Protein AF-A0A932WXA3-F1 (afdb_monomer)

Mean predicted aligned error: 7.58 Å

Radius of gyration: 15.87 Å; Cα contacts (8 Å, |Δi|>4): 74; chains: 1; bounding box: 35×29×46 Å

Nearest PDB structures (foldseek):
  5c22-assembly4_D  TM=4.450E-01  e=7.220E+00  Escherichia coli

pLDDT: mean 80.52, std 15.56, range [33.09, 96.06]

Sequence (109 aa):
MNNLWGELNTSNIPQVIRQNMEKTLSECEEKFKLVVQGQIPLEELHQSLMQCDHDLAMAVITQAKAELSKSEHQSAPFKALEELSQELSAGQVQPTRARHQVKQIVRAR

Secondary structure (DSSP, 8-state):
---TTTTS-GGGS-HHHHHHHHHHHHHHHHHHHHHHTTSS-HHHHHHHHHHHHHHHHHHHHHHHHHTS-GGGTTSHHHHHHHHHHHHHHTTSS-HHHHHHHHHHHHHT-

Solvent-accessible surface area (backbone atoms only — not comparable to full-atom values): 6258 Å² total; per-residue (Å²): 133,85,61,79,67,76,73,55,62,67,90,70,50,55,66,69,57,53,54,50,50,54,49,52,50,54,53,46,55,53,40,47,53,34,32,76,70,67,74,42,64,64,63,63,44,50,53,50,51,54,50,52,44,40,54,52,27,53,49,54,45,52,42,58,54,68,74,44,56,85,90,37,71,80,34,70,56,41,49,53,45,52,52,50,52,50,35,44,74,69,64,76,41,57,34,72,58,48,50,54,48,50,56,52,47,65,66,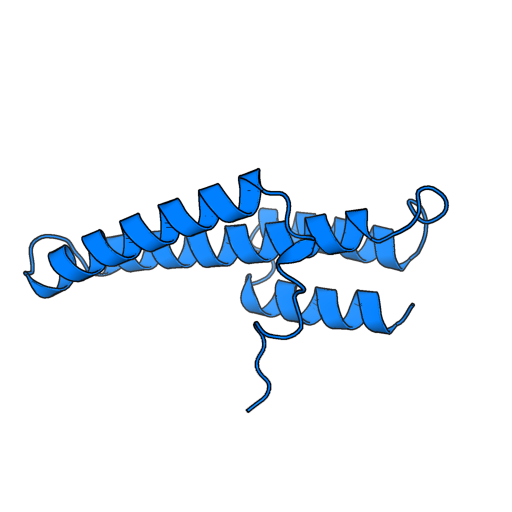74,106

Foldseek 3Di:
DPPLPVPPPVVQQPPVLVVVLVVLVVVLVVVVVCVVVVNDPPVVSVVSVQVSLLSVLLSLLVSLLVVDDPVCCVPPLNVQSVVLNVCSVVVVDRSVVSSVVSVVSSVVD

Structure (mmCIF, N/CA/C/O backbone):
data_AF-A0A932WXA3-F1
#
_entry.id   AF-A0A932WXA3-F1
#
loop_
_atom_site.group_PDB
_atom_site.id
_atom_site.type_symbol
_atom_site.label_atom_id
_atom_site.label_alt_id
_atom_site.label_comp_id
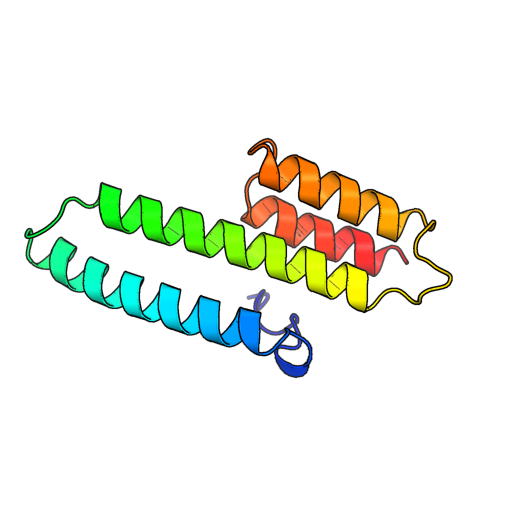_atom_site.label_asym_id
_atom_site.label_entity_id
_atom_site.label_seq_id
_atom_site.pdbx_PDB_ins_code
_atom_site.Cartn_x
_atom_site.Cartn_y
_atom_site.Cartn_z
_atom_site.occupancy
_atom_site.B_iso_or_equiv
_atom_site.auth_seq_id
_atom_site.auth_comp_id
_atom_site.auth_asym_id
_atom_site.auth_atom_id
_atom_site.pdbx_PDB_model_num
ATOM 1 N N . MET A 1 1 ? -18.978 -1.827 -11.645 1.00 33.34 1 MET A N 1
ATOM 2 C CA . MET A 1 1 ? -18.022 -1.526 -10.558 1.00 33.34 1 MET A CA 1
ATOM 3 C C . MET A 1 1 ? -16.712 -2.205 -10.910 1.00 33.34 1 MET A C 1
ATOM 5 O O . MET A 1 1 ? -16.695 -3.424 -11.006 1.00 33.34 1 MET A O 1
ATOM 9 N N . ASN A 1 2 ? -15.657 -1.439 -11.196 1.00 35.84 2 ASN A N 1
ATOM 10 C CA . ASN A 1 2 ? -14.339 -2.007 -11.480 1.00 35.84 2 ASN A CA 1
ATOM 11 C C . ASN A 1 2 ? -13.750 -2.511 -10.166 1.00 35.84 2 ASN A C 1
ATOM 13 O O . ASN A 1 2 ? -13.424 -1.717 -9.286 1.00 35.84 2 ASN A O 1
ATOM 17 N N . ASN A 1 3 ? -13.679 -3.831 -10.022 1.00 33.09 3 ASN A N 1
ATOM 18 C CA . ASN A 1 3 ? -13.163 -4.482 -8.832 1.00 33.09 3 ASN A CA 1
ATOM 19 C C . ASN A 1 3 ? -11.640 -4.273 -8.805 1.00 33.09 3 ASN A C 1
ATOM 21 O O . ASN A 1 3 ? -10.884 -5.056 -9.371 1.00 33.09 3 ASN A O 1
ATOM 25 N N . LEU A 1 4 ? -11.195 -3.164 -8.201 1.00 40.75 4 LEU A N 1
ATOM 26 C CA . LEU A 1 4 ? -9.782 -2.769 -8.090 1.00 40.75 4 LEU A CA 1
ATOM 27 C C . LEU A 1 4 ? -8.905 -3.881 -7.489 1.00 40.75 4 LEU A C 1
ATOM 29 O O . LEU A 1 4 ? -7.724 -3.954 -7.820 1.00 40.75 4 LEU A O 1
ATOM 33 N N . TRP A 1 5 ? -9.513 -4.763 -6.694 1.00 42.53 5 TRP A N 1
ATOM 34 C CA . TRP A 1 5 ? -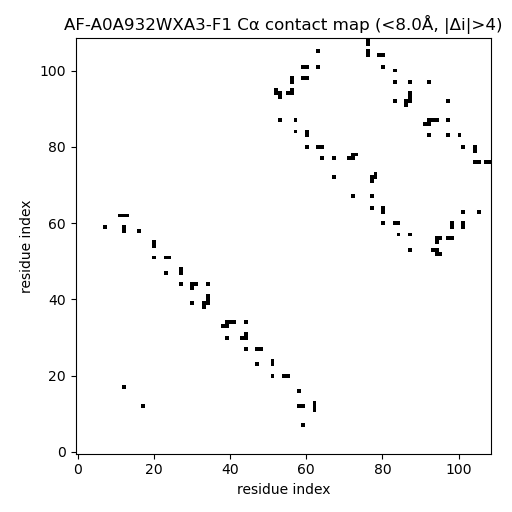8.909 -5.934 -6.061 1.00 42.53 5 TRP A CA 1
ATOM 35 C C . TRP A 1 5 ? -8.838 -7.182 -6.949 1.00 42.53 5 TRP A C 1
ATOM 37 O O . TRP A 1 5 ? -7.953 -8.004 -6.759 1.00 42.53 5 TRP A O 1
ATOM 47 N N . GLY A 1 6 ? -9.733 -7.329 -7.932 1.00 39.81 6 GLY A N 1
ATOM 48 C CA . GLY A 1 6 ? -9.827 -8.546 -8.752 1.00 39.81 6 GLY A CA 1
ATOM 49 C C . GLY A 1 6 ? -8.731 -8.692 -9.813 1.00 39.81 6 GLY A C 1
ATOM 50 O O . GLY A 1 6 ? -8.556 -9.774 -10.358 1.00 39.81 6 GLY A O 1
ATOM 51 N N . GLU A 1 7 ? -7.992 -7.618 -10.106 1.00 42.53 7 GLU A N 1
ATOM 52 C CA . GLU A 1 7 ? -6.919 -7.614 -11.116 1.00 42.53 7 GLU A CA 1
ATOM 53 C C . GLU A 1 7 ? -5.508 -7.681 -10.514 1.00 42.53 7 GLU A C 1
ATOM 55 O O . GLU A 1 7 ? -4.543 -7.886 -11.246 1.00 42.53 7 GLU A O 1
ATOM 60 N N . LEU A 1 8 ? -5.365 -7.530 -9.193 1.00 45.62 8 LEU A N 1
ATOM 61 C CA . LEU A 1 8 ? -4.127 -7.887 -8.509 1.00 45.62 8 LEU A CA 1
ATOM 62 C C . LEU A 1 8 ? -4.217 -9.374 -8.210 1.00 45.62 8 LEU A C 1
ATOM 64 O O . LEU A 1 8 ? -4.850 -9.785 -7.244 1.00 45.62 8 LEU A O 1
ATOM 68 N N . ASN A 1 9 ? -3.635 -10.178 -9.095 1.00 46.72 9 ASN A N 1
ATOM 69 C CA . ASN A 1 9 ? -3.529 -11.619 -8.936 1.00 46.72 9 ASN A CA 1
ATOM 70 C C . ASN A 1 9 ? -2.817 -11.909 -7.598 1.00 46.72 9 ASN A C 1
ATOM 72 O O . ASN A 1 9 ? -1.588 -11.901 -7.526 1.00 46.72 9 ASN A O 1
ATOM 76 N N . THR A 1 10 ? -3.581 -12.106 -6.518 1.00 49.19 10 THR A N 1
ATOM 77 C CA . THR A 1 10 ? -3.066 -12.284 -5.145 1.00 49.19 10 THR A CA 1
ATOM 78 C C . THR A 1 10 ? -2.135 -13.489 -5.039 1.00 49.19 10 THR A C 1
ATOM 80 O O . THR A 1 10 ? -1.292 -13.546 -4.147 1.00 49.19 10 THR A O 1
ATOM 83 N N . SER A 1 11 ? -2.233 -14.408 -6.002 1.00 48.28 11 SER A N 1
ATOM 84 C CA . SER A 1 11 ? -1.325 -15.522 -6.279 1.00 48.28 11 SER A CA 1
ATOM 85 C C . SER A 1 11 ? 0.154 -15.113 -6.338 1.00 48.28 11 SER A C 1
ATOM 87 O O . SER A 1 11 ? 0.999 -15.872 -5.869 1.00 48.28 11 SER A O 1
ATOM 89 N N . ASN A 1 12 ? 0.453 -13.912 -6.853 1.00 52.62 12 ASN A N 1
ATOM 90 C CA . ASN A 1 12 ? 1.812 -13.405 -7.083 1.00 52.62 12 ASN A CA 1
ATOM 91 C C . ASN A 1 12 ? 2.301 -12.416 -6.011 1.00 52.62 12 ASN A C 1
ATOM 93 O O . ASN A 1 12 ? 3.459 -12.002 -6.051 1.00 52.62 12 ASN A O 1
ATOM 97 N N . ILE A 1 13 ? 1.461 -12.044 -5.036 1.00 62.56 13 ILE A N 1
ATOM 98 C CA . ILE A 1 13 ? 1.911 -11.219 -3.909 1.00 62.56 13 ILE A CA 1
ATOM 99 C C . ILE A 1 13 ? 2.796 -12.100 -3.010 1.00 62.56 13 ILE A C 1
ATOM 101 O O . ILE A 1 13 ? 2.342 -13.174 -2.582 1.00 62.56 13 ILE A O 1
ATOM 105 N N . PRO A 1 14 ? 4.039 -11.688 -2.688 1.00 68.12 14 PRO A N 1
ATOM 106 C CA . PRO A 1 14 ? 4.902 -12.430 -1.775 1.00 68.12 14 PRO A CA 1
ATOM 107 C C . PRO A 1 14 ? 4.155 -12.818 -0.496 1.00 68.12 14 PRO A C 1
ATOM 109 O O . PRO A 1 14 ? 3.464 -11.992 0.100 1.00 68.12 14 PRO A O 1
ATOM 112 N N . GLN A 1 15 ? 4.272 -14.079 -0.072 1.00 74.44 15 GLN A N 1
ATOM 113 C CA . GLN A 1 15 ? 3.527 -14.609 1.079 1.00 74.44 15 GLN A CA 1
ATOM 114 C C . GLN A 1 15 ? 3.709 -13.749 2.339 1.00 74.44 15 GLN A C 1
ATOM 116 O O . GLN A 1 15 ? 2.743 -13.498 3.050 1.00 74.44 15 GLN A O 1
ATOM 121 N N . VAL A 1 16 ? 4.922 -13.237 2.560 1.00 73.81 16 VAL A N 1
ATOM 122 C CA . VAL A 1 16 ? 5.248 -12.337 3.677 1.00 73.81 16 VAL A CA 1
ATOM 123 C C . VAL A 1 16 ? 4.400 -11.062 3.647 1.00 73.81 16 VAL A C 1
ATOM 125 O O . VAL A 1 16 ? 3.899 -10.627 4.676 1.00 73.81 16 VAL A O 1
ATOM 128 N N . ILE A 1 17 ? 4.185 -10.482 2.465 1.00 71.75 17 ILE A N 1
ATOM 129 C CA . ILE A 1 17 ? 3.373 -9.272 2.309 1.00 71.75 17 ILE A CA 1
ATOM 130 C C . ILE A 1 17 ? 1.899 -9.578 2.587 1.00 71.75 17 ILE A C 1
ATOM 132 O O . ILE A 1 17 ? 1.246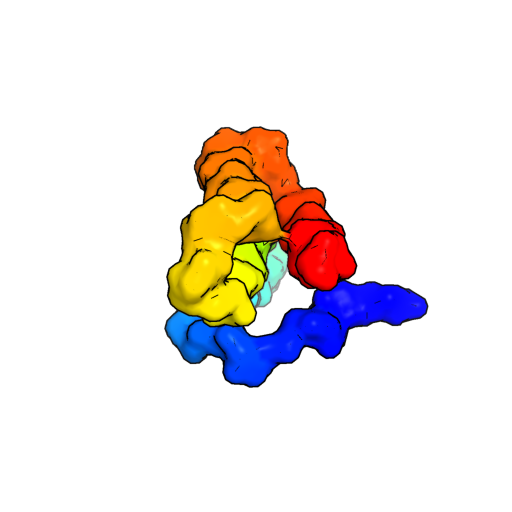 -8.814 3.290 1.00 71.75 17 ILE A O 1
ATOM 136 N N . ARG A 1 18 ? 1.385 -10.717 2.101 1.00 73.50 18 ARG A N 1
ATOM 137 C CA . ARG A 1 18 ? 0.010 -11.152 2.401 1.00 73.50 18 ARG A CA 1
ATOM 138 C C . ARG A 1 18 ? -0.216 -11.341 3.900 1.00 73.50 18 ARG A C 1
ATOM 140 O O . ARG A 1 18 ? -1.169 -10.788 4.432 1.00 73.50 18 ARG A O 1
ATOM 147 N N . GLN A 1 19 ? 0.689 -12.044 4.577 1.00 80.44 19 GLN A N 1
ATOM 148 C CA . GLN A 1 19 ? 0.606 -12.267 6.024 1.00 80.44 19 GLN A CA 1
ATOM 149 C C . GLN A 1 19 ? 0.671 -10.956 6.816 1.00 80.44 19 GLN A C 1
ATOM 151 O O . GLN A 1 19 ? -0.078 -10.777 7.775 1.00 80.44 19 GLN A O 1
ATOM 156 N N . ASN A 1 20 ? 1.528 -10.019 6.399 1.00 77.00 20 ASN A N 1
ATOM 157 C CA . ASN A 1 20 ? 1.601 -8.701 7.024 1.00 77.00 20 ASN A CA 1
ATOM 158 C C . ASN A 1 20 ? 0.289 -7.927 6.843 1.00 77.00 20 ASN A C 1
ATOM 160 O O . ASN A 1 20 ? -0.229 -7.393 7.816 1.00 77.00 20 ASN A O 1
ATOM 164 N N . MET A 1 21 ? -0.290 -7.928 5.639 1.00 76.12 21 MET A N 1
ATOM 165 C CA . MET A 1 21 ? -1.579 -7.277 5.387 1.00 76.12 21 MET A CA 1
ATOM 166 C C . MET A 1 21 ? -2.726 -7.903 6.189 1.00 76.12 21 MET A C 1
ATOM 168 O O . MET A 1 21 ? -3.536 -7.175 6.756 1.00 76.12 21 MET A O 1
ATOM 172 N N . GLU A 1 22 ? -2.803 -9.234 6.263 1.00 80.94 22 GLU A N 1
ATOM 173 C CA . GLU A 1 22 ? -3.815 -9.947 7.058 1.00 80.94 22 GLU A CA 1
ATOM 174 C C . GLU A 1 22 ? -3.721 -9.584 8.543 1.00 80.94 22 GLU A C 1
ATOM 176 O O . GLU A 1 22 ? -4.737 -9.328 9.197 1.00 80.94 22 GLU A O 1
ATOM 181 N N . LYS A 1 23 ? -2.494 -9.492 9.066 1.00 83.25 23 LYS A N 1
ATOM 182 C CA . LYS A 1 23 ? -2.243 -9.037 10.432 1.00 83.25 23 LYS A CA 1
ATOM 183 C C . LYS A 1 23 ? -2.711 -7.592 10.635 1.00 83.25 23 LYS A C 1
ATOM 185 O O . LYS A 1 23 ? -3.478 -7.337 11.558 1.00 83.25 23 LYS A O 1
ATOM 190 N N . THR A 1 24 ? -2.316 -6.666 9.760 1.00 81.00 24 THR A N 1
ATOM 191 C CA . THR A 1 24 ? -2.707 -5.249 9.858 1.00 81.00 24 THR A CA 1
ATOM 192 C C . THR A 1 24 ? -4.221 -5.056 9.753 1.00 81.00 24 THR A C 1
ATOM 194 O O . THR A 1 24 ? -4.786 -4.232 10.471 1.00 81.00 24 THR A O 1
ATOM 197 N N . LEU A 1 25 ? -4.904 -5.823 8.898 1.00 82.81 25 LEU A N 1
ATOM 198 C CA . LEU A 1 25 ? -6.365 -5.793 8.800 1.00 82.81 25 LEU A CA 1
ATOM 199 C C . LEU A 1 25 ? -7.023 -6.280 10.093 1.00 82.81 25 LEU A C 1
ATOM 201 O O . LEU A 1 25 ? -7.929 -5.613 10.589 1.00 82.81 25 LEU A O 1
ATOM 205 N N . SER A 1 26 ? -6.521 -7.370 10.676 1.00 86.88 26 SER A N 1
ATOM 206 C CA . SER A 1 26 ? -7.016 -7.893 11.957 1.00 86.88 26 SER A CA 1
ATOM 207 C C . SER A 1 26 ? -6.865 -6.859 13.083 1.00 86.88 26 SER A C 1
ATOM 209 O O . SER A 1 26 ? -7.803 -6.608 13.836 1.00 86.88 26 SER A O 1
ATOM 211 N N . GLU A 1 27 ? -5.717 -6.179 13.149 1.00 87.69 27 GLU A N 1
ATOM 212 C CA . GLU A 1 27 ? -5.477 -5.092 14.108 1.00 87.69 27 GLU A CA 1
ATOM 213 C C . GLU A 1 27 ? -6.424 -3.898 13.882 1.00 87.69 27 GLU A C 1
ATOM 215 O O . GLU A 1 27 ? -6.919 -3.298 14.841 1.00 87.69 27 GLU A O 1
ATOM 220 N N . CYS A 1 28 ? -6.725 -3.552 12.626 1.00 88.12 28 CYS A N 1
ATOM 221 C CA . CYS A 1 28 ? -7.688 -2.495 12.306 1.00 88.12 28 CYS A CA 1
ATOM 222 C C . CYS A 1 28 ? -9.118 -2.869 12.724 1.00 88.12 28 CYS A C 1
ATOM 224 O O . CYS A 1 28 ? -9.850 -2.009 13.215 1.00 88.12 28 CYS A O 1
ATOM 226 N N . GLU A 1 29 ? -9.521 -4.132 12.569 1.00 89.50 29 GLU A N 1
ATOM 227 C CA . GLU A 1 29 ? -10.829 -4.620 13.024 1.00 89.50 29 GLU A CA 1
ATOM 228 C C . GLU A 1 29 ? -10.975 -4.543 14.548 1.00 89.50 29 GLU A C 1
ATOM 230 O O . GLU A 1 29 ? -12.026 -4.141 15.057 1.00 89.50 29 GLU A O 1
ATOM 235 N N . GLU A 1 30 ? -9.927 -4.893 15.294 1.00 91.44 30 GLU A N 1
ATOM 236 C CA . GLU A 1 30 ? -9.906 -4.744 16.751 1.00 91.44 30 GLU A CA 1
ATOM 237 C C . GLU A 1 30 ? -9.995 -3.273 17.160 1.00 91.44 30 GLU A C 1
ATOM 239 O O . GLU A 1 30 ? -10.861 -2.908 17.958 1.00 91.44 30 GLU A O 1
ATOM 244 N N . LYS A 1 31 ? -9.183 -2.401 16.550 1.00 90.62 31 LYS A N 1
ATOM 245 C CA . LYS A 1 31 ? -9.243 -0.954 16.798 1.00 90.62 31 LYS A CA 1
ATOM 246 C C . LYS A 1 31 ? -10.607 -0.368 16.462 1.00 90.62 31 LYS A C 1
ATOM 248 O O . LYS A 1 31 ? -11.109 0.458 17.216 1.00 90.62 31 LYS A O 1
ATOM 253 N N . PHE A 1 32 ? -11.254 -0.820 15.391 1.00 92.88 32 PHE A N 1
ATOM 254 C CA . PHE A 1 32 ? -12.609 -0.390 15.059 1.00 92.88 32 PHE A CA 1
ATOM 255 C C . PHE A 1 32 ? -13.605 -0.723 16.175 1.00 92.88 32 PHE A C 1
ATOM 257 O O . PHE A 1 32 ? -14.392 0.140 16.567 1.00 92.88 32 PHE A O 1
ATOM 264 N N . LYS A 1 33 ? -13.538 -1.930 16.754 1.00 94.56 33 LYS A N 1
ATOM 265 C CA . LYS A 1 33 ? -14.380 -2.300 17.906 1.00 94.56 33 LYS A CA 1
ATOM 266 C C . LYS A 1 33 ? -14.125 -1.380 19.101 1.00 94.56 33 LYS A C 1
ATOM 268 O O . LYS A 1 33 ? -15.082 -0.927 19.725 1.00 94.56 33 LYS A O 1
ATOM 273 N N . LEU A 1 34 ? -12.861 -1.072 19.389 1.00 94.00 34 LEU A N 1
ATOM 274 C CA . LEU A 1 34 ? -12.475 -0.181 20.487 1.00 94.00 34 LEU A CA 1
ATOM 275 C C . LEU A 1 34 ? -12.951 1.265 20.258 1.00 94.00 34 LEU A C 1
ATOM 277 O O . LEU A 1 34 ? -13.453 1.888 21.192 1.00 94.00 34 LEU A O 1
ATOM 281 N N . VAL A 1 35 ? -12.876 1.778 19.023 1.00 95.00 35 VAL A N 1
ATOM 282 C CA . VAL A 1 35 ? -13.412 3.102 18.646 1.00 95.00 35 VAL A CA 1
ATOM 283 C C . VAL A 1 35 ? -14.925 3.151 18.838 1.00 95.00 35 VAL A C 1
ATOM 285 O O . VAL A 1 35 ? -15.437 4.086 19.447 1.00 95.00 35 VAL A O 1
ATOM 288 N N . VAL A 1 36 ? -15.657 2.137 18.363 1.00 94.81 36 VAL A N 1
ATOM 289 C CA . VAL A 1 36 ? -17.124 2.065 18.511 1.00 94.81 36 VAL A CA 1
ATOM 290 C C . VAL A 1 36 ? -17.540 2.007 19.984 1.00 94.81 36 VAL A C 1
ATOM 292 O O . VAL A 1 36 ? -18.575 2.553 20.357 1.00 94.81 36 VAL A O 1
ATOM 295 N N . GLN A 1 37 ? -16.720 1.387 20.834 1.00 96.06 37 GLN A N 1
ATOM 296 C CA . GLN A 1 37 ? -16.915 1.355 22.286 1.00 96.06 37 GLN A CA 1
ATOM 297 C C . GLN A 1 37 ? -16.456 2.643 22.996 1.00 96.06 37 GLN A C 1
ATOM 299 O O . GLN A 1 37 ? -16.600 2.741 24.213 1.00 96.06 37 GLN A O 1
ATOM 304 N N . GLY A 1 38 ? -15.898 3.617 22.268 1.00 93.2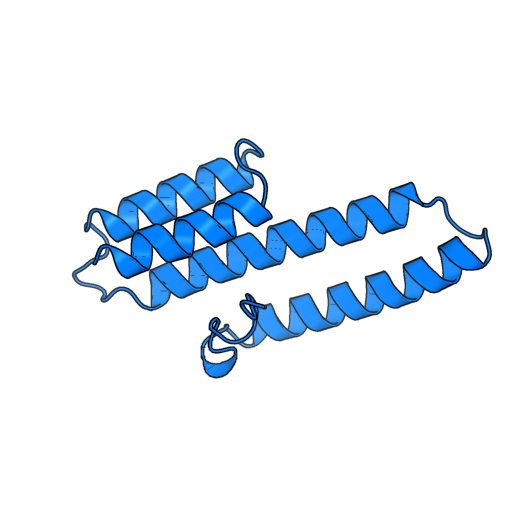5 38 GLY A N 1
ATOM 305 C CA . GLY A 1 38 ? -15.370 4.867 22.820 1.00 93.25 38 GLY A CA 1
ATOM 306 C C . GLY A 1 38 ? -14.101 4.694 23.660 1.00 93.25 38 GLY A C 1
ATOM 307 O O . GLY A 1 38 ? -13.775 5.576 24.449 1.00 93.25 38 GLY A O 1
ATOM 308 N N . GLN A 1 39 ? -13.407 3.559 23.532 1.00 94.94 39 GLN A N 1
ATOM 309 C CA . GLN A 1 39 ? -12.215 3.237 24.323 1.00 94.94 39 GLN A CA 1
ATOM 310 C C . GLN A 1 39 ? -10.938 3.852 23.750 1.00 94.94 39 GLN A C 1
ATOM 312 O O . GLN A 1 39 ? -10.007 4.121 24.505 1.00 94.94 39 GLN A O 1
ATOM 317 N N . ILE A 1 40 ? -10.898 4.083 22.436 1.00 93.50 40 ILE A N 1
ATOM 318 C CA . ILE A 1 40 ? -9.792 4.763 21.756 1.00 93.50 40 ILE A CA 1
ATOM 319 C C . ILE A 1 40 ? -10.335 5.831 20.792 1.00 93.50 40 ILE A C 1
ATOM 321 O O . ILE A 1 40 ? -11.457 5.688 20.290 1.00 93.50 40 ILE A O 1
ATOM 325 N N . PRO A 1 41 ? -9.568 6.899 20.519 1.00 94.56 41 PRO A N 1
ATOM 326 C CA . PRO A 1 41 ? -9.937 7.924 19.550 1.00 94.56 41 PRO A CA 1
ATOM 327 C C . PRO A 1 41 ? -9.966 7.386 18.110 1.00 94.56 41 PRO A C 1
ATOM 329 O O . PRO A 1 41 ? -9.214 6.483 17.736 1.00 94.56 41 PRO A O 1
ATOM 332 N N . LEU A 1 42 ? -10.818 7.985 17.272 1.00 92.62 42 LEU A N 1
ATOM 333 C CA . LEU A 1 42 ? -10.951 7.632 15.853 1.00 92.62 42 LEU A CA 1
ATOM 334 C C . LEU A 1 42 ? -9.630 7.826 15.089 1.00 92.62 42 LEU A C 1
ATOM 336 O O . LEU A 1 42 ? -9.335 7.087 14.150 1.00 92.62 42 LEU A O 1
ATOM 340 N N . GLU A 1 43 ? -8.825 8.798 15.508 1.00 93.19 43 GLU A N 1
ATOM 341 C CA . GLU A 1 43 ? -7.524 9.128 14.938 1.00 93.19 43 GLU A CA 1
ATOM 342 C C . GLU A 1 43 ? -6.555 7.936 14.964 1.00 93.19 43 GLU A C 1
ATOM 344 O O . GLU A 1 43 ? -5.811 7.739 14.003 1.00 93.19 43 GLU A O 1
ATOM 349 N N . GLU A 1 44 ? -6.591 7.095 16.002 1.00 89.81 44 GLU A N 1
ATOM 350 C CA . GLU A 1 44 ? -5.725 5.910 16.100 1.00 89.81 44 GLU A CA 1
ATOM 351 C C . GLU A 1 44 ? -6.094 4.829 15.075 1.00 89.81 44 GLU A C 1
ATOM 353 O O . GLU A 1 44 ? -5.221 4.191 14.469 1.00 89.81 44 GLU A O 1
ATOM 358 N N . LEU A 1 45 ? -7.395 4.634 14.837 1.00 90.44 45 LEU A N 1
ATOM 359 C CA . LEU A 1 45 ? -7.869 3.772 13.757 1.00 90.44 45 LEU A CA 1
ATOM 360 C C . LEU A 1 45 ? -7.484 4.365 12.399 1.00 90.44 45 LEU A C 1
ATOM 362 O O . LEU A 1 45 ? -6.987 3.646 11.534 1.00 90.44 45 LEU A O 1
ATOM 366 N N . HIS A 1 46 ? -7.664 5.675 12.223 1.00 89.75 46 HIS A N 1
ATOM 367 C CA . HIS A 1 46 ? -7.344 6.359 10.975 1.00 89.75 46 HIS A CA 1
ATOM 368 C C . HIS A 1 46 ? -5.859 6.228 10.611 1.00 89.75 46 HIS A C 1
ATOM 370 O O . HIS A 1 46 ? -5.538 5.892 9.475 1.00 89.75 46 HIS A O 1
ATOM 376 N N . GLN A 1 47 ? -4.948 6.414 11.570 1.00 89.12 47 GLN A N 1
ATOM 377 C CA . GLN A 1 47 ? -3.510 6.205 11.360 1.00 89.12 47 GLN A CA 1
ATOM 378 C C . GLN A 1 47 ? -3.191 4.768 10.926 1.00 89.12 47 GLN A C 1
ATOM 380 O O . GLN A 1 47 ? -2.384 4.560 10.022 1.00 89.12 47 GLN A O 1
ATOM 385 N N . SER A 1 48 ? -3.864 3.781 11.522 1.00 87.62 48 SER A N 1
ATOM 386 C CA . SER A 1 48 ? -3.665 2.364 11.185 1.00 87.62 48 SER A CA 1
ATOM 387 C C . SER A 1 48 ? -4.138 2.048 9.763 1.00 87.62 48 SER A C 1
ATOM 389 O O . SER A 1 48 ? -3.448 1.361 9.013 1.00 87.62 48 SER A O 1
ATOM 391 N N . LEU A 1 49 ? -5.281 2.611 9.361 1.00 86.81 49 LEU A N 1
ATOM 392 C CA . LEU A 1 49 ? -5.801 2.485 7.999 1.00 86.81 49 LEU A CA 1
ATOM 393 C C . LEU A 1 49 ? -4.890 3.170 6.974 1.00 86.81 49 LEU A C 1
ATOM 395 O O . LEU A 1 49 ? -4.617 2.591 5.926 1.00 86.81 49 LEU A O 1
ATOM 399 N N . MET A 1 50 ? -4.370 4.360 7.291 1.00 87.56 50 MET A N 1
ATOM 400 C CA . MET A 1 50 ? -3.417 5.077 6.437 1.00 87.56 50 MET A CA 1
ATOM 401 C C . MET A 1 50 ? -2.124 4.281 6.221 1.00 87.56 50 MET A C 1
ATOM 403 O O . MET A 1 50 ? -1.626 4.219 5.096 1.00 87.56 50 MET A O 1
ATOM 407 N N . GLN A 1 51 ? -1.608 3.639 7.274 1.00 86.25 51 GLN A N 1
ATOM 408 C CA . GLN A 1 51 ? -0.445 2.757 7.167 1.00 86.25 51 GLN A CA 1
ATOM 409 C C . GLN A 1 51 ? -0.752 1.534 6.295 1.00 86.25 51 GLN A C 1
ATOM 411 O O . GLN A 1 51 ? 0.013 1.219 5.389 1.00 86.25 51 GLN A O 1
ATOM 416 N N . CYS A 1 52 ? -1.904 0.893 6.509 1.00 84.12 52 CYS A N 1
ATOM 417 C CA . CYS A 1 52 ? -2.340 -0.252 5.711 1.00 84.12 52 CYS A CA 1
ATOM 418 C C . CYS A 1 52 ? -2.445 0.097 4.215 1.00 84.12 52 CYS A C 1
ATOM 420 O O . CYS A 1 52 ? -1.985 -0.652 3.350 1.00 84.12 52 CYS A O 1
ATOM 422 N N . ASP A 1 53 ? -2.998 1.271 3.897 1.00 86.06 53 ASP A N 1
ATOM 423 C CA . ASP A 1 53 ? -3.095 1.758 2.522 1.00 86.06 53 ASP A CA 1
ATOM 424 C C . ASP A 1 53 ? -1.717 1.987 1.887 1.00 86.06 53 ASP A C 1
ATOM 426 O O . ASP A 1 53 ? -1.513 1.631 0.719 1.00 86.06 53 ASP A O 1
ATOM 430 N N . HIS A 1 54 ? -0.775 2.559 2.646 1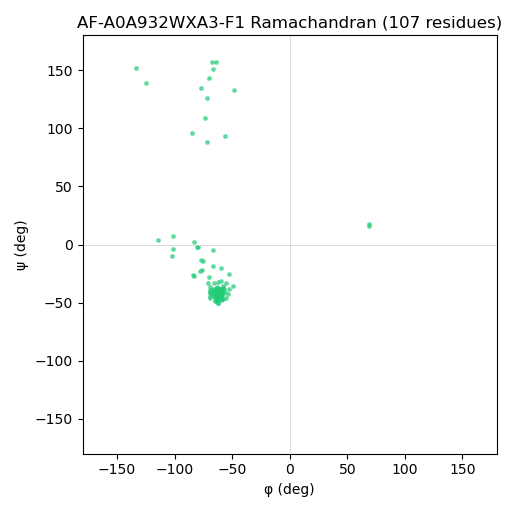.00 89.12 54 HIS A N 1
ATOM 431 C CA . HIS A 1 54 ? 0.609 2.761 2.219 1.00 89.12 54 HIS A CA 1
ATOM 432 C C . HIS A 1 54 ? 1.316 1.431 1.937 1.00 89.12 54 HIS A C 1
ATOM 434 O O . HIS A 1 54 ? 1.863 1.250 0.845 1.00 89.12 54 HIS A O 1
ATOM 440 N N . ASP A 1 55 ? 1.245 0.482 2.871 1.00 85.69 55 ASP A N 1
ATOM 441 C CA . ASP A 1 55 ? 1.878 -0.833 2.746 1.00 85.69 55 ASP A CA 1
ATOM 442 C C . ASP A 1 55 ? 1.345 -1.590 1.527 1.00 85.69 55 ASP A C 1
ATOM 444 O O . ASP A 1 55 ? 2.108 -2.172 0.752 1.00 85.69 55 ASP A O 1
ATOM 448 N N . LEU A 1 56 ? 0.034 -1.510 1.289 1.00 82.75 56 LEU A N 1
ATOM 449 C CA . LEU A 1 56 ? -0.594 -2.078 0.103 1.00 82.75 56 LEU A CA 1
ATOM 450 C C . LEU A 1 56 ? -0.085 -1.427 -1.189 1.00 82.75 56 LEU A C 1
ATOM 452 O O . LEU A 1 56 ? 0.166 -2.115 -2.177 1.00 82.75 56 LEU A O 1
ATOM 456 N N . ALA A 1 57 ? 0.082 -0.107 -1.222 1.00 87.38 57 ALA A N 1
ATOM 457 C CA . ALA A 1 57 ? 0.622 0.558 -2.403 1.00 87.38 57 ALA A CA 1
ATOM 458 C C . ALA A 1 57 ? 2.087 0.159 -2.671 1.00 87.38 57 ALA A C 1
ATOM 460 O O . ALA A 1 57 ? 2.427 -0.163 -3.812 1.00 87.38 57 ALA A O 1
ATOM 461 N N . MET A 1 58 ? 2.923 0.073 -1.633 1.00 87.69 58 MET A N 1
ATOM 462 C CA . MET A 1 58 ? 4.309 -0.406 -1.738 1.00 87.69 58 MET A CA 1
ATOM 463 C C . MET A 1 58 ? 4.394 -1.866 -2.203 1.00 87.69 58 MET A C 1
ATOM 465 O O . MET A 1 58 ? 5.233 -2.209 -3.043 1.00 87.69 58 MET A O 1
ATOM 469 N N . ALA A 1 59 ? 3.498 -2.724 -1.715 1.00 82.75 59 ALA A N 1
ATOM 470 C CA . ALA A 1 59 ? 3.380 -4.111 -2.151 1.00 82.75 59 ALA A CA 1
ATOM 471 C C . ALA A 1 59 ? 3.091 -4.223 -3.653 1.00 82.75 59 ALA A C 1
ATOM 473 O O . ALA A 1 59 ? 3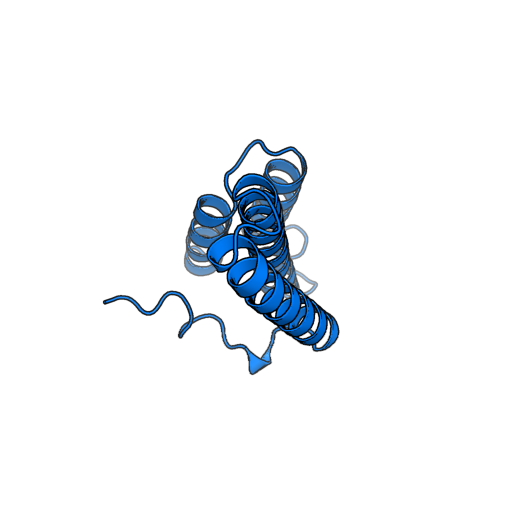.753 -4.982 -4.361 1.00 82.75 59 ALA A O 1
ATOM 474 N N . VAL A 1 60 ? 2.136 -3.431 -4.143 1.00 83.31 60 VAL A N 1
ATOM 475 C CA . VAL A 1 60 ? 1.745 -3.400 -5.558 1.00 83.31 60 VAL A CA 1
ATOM 476 C C . VAL A 1 60 ? 2.899 -2.933 -6.448 1.00 83.31 60 VAL A C 1
ATOM 478 O O . VAL A 1 60 ? 3.152 -3.544 -7.485 1.00 83.31 60 VAL A O 1
ATOM 481 N N . ILE A 1 61 ? 3.640 -1.899 -6.035 1.00 86.44 61 ILE A N 1
ATOM 482 C CA . ILE A 1 61 ? 4.831 -1.428 -6.762 1.00 86.44 61 ILE A CA 1
ATOM 483 C C . ILE A 1 61 ? 5.910 -2.519 -6.794 1.00 86.44 61 ILE A C 1
ATOM 485 O O . ILE A 1 61 ? 6.464 -2.824 -7.850 1.00 86.44 61 ILE A O 1
ATOM 489 N N . THR A 1 62 ? 6.177 -3.149 -5.648 1.00 83.75 62 THR A N 1
ATOM 490 C CA . THR A 1 62 ? 7.176 -4.221 -5.526 1.00 83.75 62 THR A CA 1
ATOM 491 C C . THR A 1 62 ? 6.838 -5.408 -6.423 1.00 83.75 62 THR A C 1
ATOM 493 O O . THR A 1 62 ? 7.715 -5.932 -7.111 1.00 83.75 62 THR A O 1
ATOM 496 N N . GLN A 1 63 ? 5.566 -5.808 -6.461 1.00 78.12 63 GLN A N 1
ATOM 497 C CA . GLN A 1 63 ? 5.104 -6.876 -7.339 1.00 78.12 63 GLN A CA 1
ATOM 498 C C . GLN A 1 63 ? 5.277 -6.499 -8.814 1.00 78.12 63 GLN A C 1
ATOM 500 O O . GLN A 1 63 ? 5.848 -7.278 -9.573 1.00 78.12 63 GLN A O 1
ATOM 505 N N . ALA A 1 64 ? 4.852 -5.297 -9.213 1.00 81.12 64 ALA A N 1
ATOM 506 C CA . ALA A 1 64 ? 4.997 -4.836 -10.591 1.00 81.12 64 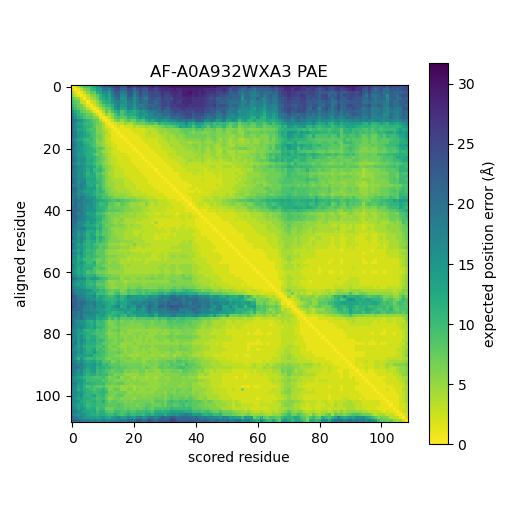ALA A CA 1
ATOM 507 C C . ALA A 1 64 ? 6.467 -4.833 -11.045 1.00 81.12 64 ALA A C 1
ATOM 509 O O . ALA A 1 64 ? 6.765 -5.214 -12.175 1.00 81.12 64 ALA A O 1
ATOM 510 N N . LYS A 1 65 ? 7.402 -4.482 -10.152 1.00 81.81 65 LYS A N 1
ATOM 511 C CA . LYS A 1 65 ? 8.843 -4.584 -10.425 1.00 81.81 65 LYS A CA 1
ATOM 512 C C . LYS A 1 65 ? 9.314 -6.029 -10.591 1.00 81.81 65 LYS A C 1
ATOM 514 O O . LYS A 1 65 ? 10.150 -6.287 -11.449 1.00 81.81 65 LYS A O 1
ATOM 519 N N . ALA A 1 66 ? 8.809 -6.957 -9.780 1.00 79.31 66 ALA A N 1
ATOM 520 C CA . ALA A 1 66 ? 9.187 -8.369 -9.844 1.00 79.31 66 ALA A CA 1
ATOM 521 C C . ALA A 1 66 ? 8.664 -9.077 -11.109 1.00 79.31 66 ALA A C 1
ATOM 523 O O . ALA A 1 66 ? 9.281 -10.032 -11.575 1.00 79.31 66 ALA A O 1
ATOM 524 N N . GLU A 1 67 ? 7.549 -8.605 -11.672 1.00 78.38 67 GLU A N 1
ATOM 525 C CA . GLU A 1 67 ? 6.985 -9.097 -12.936 1.00 78.38 67 GLU A CA 1
ATOM 526 C C . GLU A 1 67 ? 7.745 -8.582 -14.179 1.00 78.38 67 GLU A C 1
ATOM 528 O O . GLU A 1 67 ? 7.579 -9.114 -15.282 1.00 78.38 67 GLU A O 1
ATOM 533 N N . LEU A 1 68 ? 8.614 -7.574 -14.021 1.00 75.62 68 LEU A N 1
ATOM 534 C CA . LEU A 1 68 ? 9.557 -7.158 -15.060 1.00 75.62 68 LEU A CA 1
ATOM 535 C C . LEU A 1 68 ? 10.736 -8.135 -15.112 1.00 75.62 68 LEU A C 1
ATOM 537 O O . LEU A 1 68 ? 11.318 -8.509 -14.092 1.00 75.62 68 LEU A O 1
ATOM 541 N N . SER A 1 69 ? 11.127 -8.547 -16.319 1.00 72.81 69 SER A N 1
ATOM 542 C CA . SER A 1 69 ? 12.265 -9.451 -16.475 1.00 72.81 69 SER A CA 1
ATOM 543 C C . SER A 1 69 ? 13.564 -8.783 -16.005 1.00 72.81 69 SER A C 1
ATOM 545 O O . SER A 1 69 ? 13.706 -7.556 -16.002 1.00 72.81 69 SER A O 1
ATOM 547 N N . LYS A 1 70 ? 14.575 -9.584 -15.642 1.00 73.19 70 LYS A N 1
ATOM 548 C CA . LYS A 1 70 ? 15.899 -9.064 -15.242 1.00 73.19 70 LYS A CA 1
ATOM 549 C C . LYS A 1 70 ? 16.533 -8.151 -16.302 1.00 73.19 70 LYS A C 1
ATOM 551 O O . LYS A 1 70 ? 17.167 -7.163 -15.950 1.00 73.19 70 LYS A O 1
ATOM 556 N N . SER A 1 71 ? 16.291 -8.424 -17.584 1.00 70.56 71 SER A N 1
ATOM 557 C CA . SER A 1 71 ? 16.716 -7.584 -18.713 1.00 70.56 71 SER A CA 1
ATOM 558 C C . SER A 1 71 ? 16.032 -6.214 -18.776 1.00 70.56 71 SER A C 1
ATOM 560 O O . SER A 1 71 ? 16.545 -5.307 -19.421 1.00 70.56 71 SER A O 1
ATOM 562 N N . GLU A 1 72 ? 14.901 -6.030 -18.097 1.00 73.31 72 GLU A N 1
ATOM 563 C CA . GLU A 1 72 ? 14.105 -4.798 -18.128 1.00 73.31 72 GLU A CA 1
ATOM 564 C C . GLU A 1 72 ? 14.308 -3.914 -16.898 1.00 73.31 72 GLU A C 1
ATOM 566 O O . GLU A 1 72 ? 13.643 -2.889 -16.771 1.00 73.31 72 GLU A O 1
ATOM 571 N N . HIS A 1 73 ? 15.259 -4.232 -16.017 1.00 76.56 73 HIS A N 1
ATOM 572 C CA . HIS A 1 73 ? 15.548 -3.419 -14.826 1.00 76.56 73 HIS A CA 1
ATOM 573 C C . HIS A 1 73 ? 16.121 -2.023 -15.145 1.00 76.56 73 HIS A C 1
ATOM 575 O O . HIS A 1 73 ? 16.309 -1.203 -14.255 1.00 76.56 73 HIS A O 1
ATOM 581 N N . GLN A 1 74 ? 16.390 -1.722 -16.419 1.00 80.38 74 GLN A N 1
ATOM 582 C CA . GLN A 1 74 ? 16.741 -0.376 -16.892 1.00 80.38 74 GLN A CA 1
ATOM 583 C C . GLN A 1 74 ? 15.694 0.223 -17.843 1.00 80.38 74 GLN A C 1
ATOM 585 O O . GLN A 1 74 ? 15.898 1.315 -18.378 1.00 80.38 74 GLN A O 1
ATOM 590 N N . SER A 1 75 ? 14.582 -0.482 -18.057 1.00 84.31 75 SER A N 1
ATOM 591 C CA . SER A 1 75 ? 13.489 -0.034 -18.917 1.00 84.31 75 SER A CA 1
ATOM 592 C C . SER A 1 75 ? 12.778 1.188 -18.325 1.00 84.31 75 SER A C 1
ATOM 594 O O . SER A 1 75 ? 12.813 1.424 -17.114 1.00 84.31 75 SER A O 1
ATOM 596 N N . ALA A 1 76 ? 12.109 1.967 -19.181 1.00 86.88 76 ALA A N 1
ATOM 597 C CA . ALA A 1 76 ? 11.306 3.105 -18.735 1.00 86.88 76 ALA A CA 1
ATOM 598 C C . ALA A 1 76 ? 10.223 2.705 -17.703 1.00 86.88 76 ALA A C 1
ATOM 600 O O . ALA A 1 76 ? 10.117 3.398 -16.692 1.00 86.88 76 ALA A O 1
ATOM 601 N N . PRO A 1 77 ? 9.504 1.568 -17.853 1.00 86.12 77 PRO A N 1
ATOM 602 C CA . PRO A 1 77 ? 8.579 1.089 -16.826 1.00 86.12 77 PRO A CA 1
ATOM 603 C C . PRO A 1 77 ? 9.235 0.803 -15.473 1.00 86.12 77 PRO A C 1
ATOM 605 O O . PRO A 1 77 ? 8.678 1.166 -14.442 1.00 86.12 77 PRO A O 1
ATOM 608 N N . PHE A 1 78 ? 10.428 0.195 -15.451 1.00 88.81 78 PHE A N 1
ATOM 609 C CA . PHE A 1 78 ? 11.121 -0.076 -14.188 1.00 88.81 78 PHE A CA 1
ATOM 610 C C . PHE A 1 78 ? 11.502 1.219 -13.465 1.00 88.81 78 PHE A C 1
ATOM 612 O O . PHE A 1 78 ? 11.267 1.345 -12.267 1.00 88.81 78 PHE A O 1
ATOM 619 N N . LYS A 1 79 ? 12.040 2.203 -14.199 1.00 90.94 79 LYS A N 1
ATOM 620 C CA . LYS A 1 79 ? 12.394 3.515 -13.636 1.00 90.94 79 LYS A CA 1
ATOM 621 C C . LYS A 1 79 ? 11.171 4.255 -13.096 1.00 90.94 79 LYS A C 1
ATOM 623 O O . LYS A 1 79 ? 11.232 4.770 -11.989 1.00 90.94 79 LYS A O 1
ATOM 628 N N . ALA A 1 80 ? 10.051 4.221 -13.818 1.00 91.06 80 ALA A N 1
ATOM 629 C CA . ALA A 1 80 ? 8.806 4.831 -13.360 1.00 91.06 80 ALA A CA 1
ATOM 630 C C . ALA A 1 80 ? 8.263 4.174 -12.075 1.00 91.06 80 ALA A C 1
ATOM 632 O O . ALA A 1 80 ? 7.731 4.862 -11.209 1.00 91.06 80 ALA A O 1
ATOM 633 N N . LEU A 1 81 ? 8.410 2.851 -11.920 1.00 90.88 81 LEU A N 1
ATOM 634 C CA . LEU A 1 81 ? 8.050 2.160 -10.676 1.00 90.88 81 LEU A CA 1
ATOM 635 C C . LEU A 1 81 ? 8.995 2.515 -9.518 1.00 90.88 81 LEU A C 1
ATOM 637 O O . LEU A 1 81 ? 8.533 2.640 -8.386 1.00 90.88 81 LEU A O 1
ATOM 641 N N . GLU A 1 82 ? 10.292 2.698 -9.786 1.00 92.88 82 GLU A N 1
ATOM 642 C CA . GLU A 1 82 ? 11.261 3.158 -8.781 1.00 92.88 82 GLU A CA 1
ATOM 643 C C . GLU A 1 82 ? 10.967 4.574 -8.295 1.00 92.88 82 GLU A C 1
ATOM 645 O O . GLU A 1 82 ? 10.905 4.807 -7.088 1.00 92.88 82 GLU A O 1
ATOM 650 N N . GLU A 1 83 ? 10.744 5.501 -9.224 1.00 94.62 83 GLU A N 1
ATOM 651 C CA . GLU A 1 83 ? 10.363 6.880 -8.918 1.00 94.62 83 GLU A CA 1
ATOM 652 C C . GLU A 1 83 ? 9.078 6.902 -8.090 1.00 94.62 83 GLU A C 1
ATOM 654 O O . GLU A 1 83 ? 9.038 7.504 -7.019 1.00 94.62 83 GLU A O 1
ATOM 659 N N . LEU A 1 84 ? 8.066 6.136 -8.502 1.00 93.38 84 LEU A N 1
ATOM 660 C CA . LEU A 1 84 ? 6.808 6.051 -7.773 1.00 93.38 84 LEU A CA 1
ATOM 661 C C . LEU A 1 84 ? 6.970 5.473 -6.358 1.00 93.38 84 LEU A C 1
ATOM 663 O O . LEU A 1 84 ? 6.311 5.929 -5.423 1.00 93.38 84 LEU A O 1
ATOM 667 N N . SER A 1 85 ? 7.850 4.482 -6.181 1.00 93.38 85 SER A N 1
ATOM 668 C CA . SER A 1 85 ? 8.176 3.934 -4.860 1.00 93.38 85 SER A CA 1
ATOM 669 C C . SER A 1 85 ? 8.802 4.995 -3.954 1.00 93.38 85 SER A C 1
ATOM 671 O O . SER A 1 85 ? 8.478 5.062 -2.765 1.00 93.38 85 SER A O 1
ATOM 673 N N . GLN A 1 86 ? 9.701 5.816 -4.501 1.00 94.44 86 GLN A N 1
ATOM 674 C CA . GLN A 1 86 ? 10.367 6.892 -3.768 1.00 94.44 86 GLN A CA 1
ATOM 675 C C . GLN A 1 86 ? 9.388 8.014 -3.408 1.00 94.44 86 GLN A C 1
ATOM 677 O O . GLN A 1 86 ? 9.339 8.419 -2.248 1.00 94.44 86 GLN A O 1
ATOM 682 N N . GLU A 1 87 ? 8.558 8.456 -4.356 1.00 95.12 87 GLU A N 1
ATOM 683 C CA . GLU A 1 87 ? 7.518 9.467 -4.130 1.00 95.12 87 GLU A CA 1
ATOM 684 C C . GLU A 1 87 ? 6.519 9.025 -3.052 1.00 95.12 87 GLU A C 1
ATOM 686 O O . GLU A 1 87 ? 6.130 9.819 -2.192 1.00 95.12 87 GLU A O 1
ATOM 691 N N . LEU A 1 88 ? 6.120 7.748 -3.060 1.00 93.25 88 LEU A N 1
ATOM 692 C CA . LEU A 1 88 ? 5.215 7.187 -2.056 1.00 93.25 88 LEU A CA 1
ATOM 693 C C . LEU A 1 88 ? 5.867 7.151 -0.673 1.00 93.25 88 LEU A C 1
ATOM 695 O O . LEU A 1 88 ? 5.235 7.537 0.311 1.00 93.25 88 LEU A O 1
ATOM 699 N N . SER A 1 89 ? 7.136 6.747 -0.603 1.00 92.31 89 SER A N 1
ATOM 700 C CA . SER A 1 89 ? 7.910 6.703 0.646 1.00 92.31 89 SER A CA 1
ATOM 701 C C . SER A 1 89 ? 8.155 8.104 1.220 1.00 92.31 89 SER A C 1
ATOM 703 O O . SER A 1 89 ? 8.173 8.287 2.433 1.00 92.31 89 SER A O 1
ATOM 705 N N . ALA A 1 90 ? 8.296 9.108 0.351 1.00 93.69 90 ALA A N 1
ATOM 706 C CA . ALA A 1 90 ? 8.434 10.515 0.718 1.00 93.69 90 ALA A CA 1
ATOM 707 C C . ALA A 1 90 ? 7.092 11.204 1.045 1.00 93.69 90 ALA A C 1
ATOM 709 O O . ALA A 1 90 ? 7.081 12.390 1.376 1.00 93.69 90 ALA A O 1
ATOM 710 N N . GLY A 1 91 ? 5.957 10.504 0.921 1.00 90.38 91 GLY A N 1
ATOM 711 C CA . GLY A 1 91 ? 4.624 11.077 1.131 1.00 90.38 91 GLY A CA 1
ATOM 712 C C . GLY A 1 91 ? 4.198 12.091 0.061 1.00 90.38 91 GLY A C 1
ATOM 713 O O . GLY A 1 91 ? 3.247 12.843 0.268 1.00 90.38 91 GLY A O 1
ATOM 714 N N . GLN A 1 92 ? 4.884 12.128 -1.085 1.00 93.25 92 GLN A N 1
ATOM 715 C CA . GLN A 1 92 ? 4.591 13.038 -2.199 1.00 93.25 92 GLN A CA 1
ATOM 716 C C . GLN A 1 92 ? 3.393 12.570 -3.031 1.00 93.25 92 GLN A C 1
ATOM 718 O O . GLN A 1 92 ? 2.730 13.376 -3.688 1.00 93.25 92 GLN A O 1
ATOM 723 N N . VAL A 1 93 ? 3.082 11.273 -2.977 1.00 91.94 93 VAL A N 1
ATOM 724 C CA . VAL A 1 93 ? 1.917 10.688 -3.633 1.00 91.94 93 VAL A CA 1
ATOM 725 C C . VAL A 1 93 ? 1.054 9.937 -2.624 1.00 91.94 93 VAL A C 1
ATOM 727 O O . VAL A 1 93 ? 1.544 9.231 -1.746 1.00 91.94 93 VAL A O 1
ATOM 730 N N . GLN A 1 94 ? -0.265 10.076 -2.753 1.00 92.12 94 GLN A N 1
ATOM 731 C CA . GLN A 1 94 ? -1.195 9.296 -1.940 1.00 92.12 94 GLN A CA 1
ATOM 732 C C . GLN A 1 94 ? -1.169 7.816 -2.363 1.00 92.12 94 GLN A C 1
ATOM 734 O O . GLN A 1 94 ? -1.142 7.542 -3.569 1.00 92.12 94 GLN A O 1
ATOM 739 N N . PRO A 1 95 ? -1.295 6.857 -1.425 1.00 90.31 95 PRO A N 1
ATOM 740 C CA . PRO A 1 95 ? -1.240 5.426 -1.736 1.00 90.31 95 PRO A CA 1
ATOM 741 C C . PRO A 1 95 ? -2.228 4.982 -2.824 1.00 90.31 95 PRO A C 1
ATOM 743 O O . PRO A 1 95 ? -1.871 4.264 -3.757 1.00 90.31 95 PRO A O 1
ATOM 746 N N . THR A 1 96 ? -3.467 5.483 -2.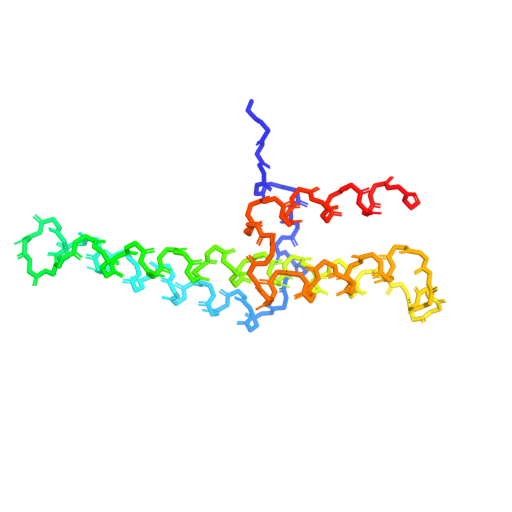785 1.00 87.12 96 THR A N 1
ATOM 747 C CA . THR A 1 96 ? -4.480 5.183 -3.811 1.00 87.12 96 THR A CA 1
ATOM 748 C C . THR A 1 96 ? -4.074 5.679 -5.199 1.00 87.12 96 THR A C 1
ATOM 750 O O . THR A 1 96 ? -4.301 4.985 -6.193 1.00 87.12 96 THR A O 1
ATOM 753 N N . ARG A 1 97 ? -3.440 6.854 -5.287 1.00 89.38 97 ARG A N 1
ATOM 754 C CA . ARG A 1 97 ? -2.930 7.390 -6.555 1.00 89.38 97 ARG A CA 1
ATOM 755 C C . ARG A 1 97 ? -1.750 6.565 -7.065 1.00 89.38 97 ARG A C 1
ATOM 757 O O . ARG A 1 97 ? -1.737 6.245 -8.253 1.00 89.38 97 ARG A O 1
ATOM 764 N N . ALA A 1 98 ? -0.847 6.147 -6.180 1.00 89.50 98 ALA A N 1
ATOM 765 C CA . ALA A 1 98 ? 0.260 5.270 -6.543 1.00 89.50 98 ALA A CA 1
ATOM 766 C C . ALA A 1 98 ? -0.237 3.947 -7.146 1.00 89.50 98 ALA A C 1
ATOM 768 O O . ALA A 1 98 ? 0.180 3.567 -8.238 1.00 89.50 98 ALA A O 1
ATOM 769 N N . ARG A 1 99 ? -1.230 3.292 -6.526 1.00 87.12 99 ARG A N 1
ATOM 770 C CA . ARG A 1 99 ? -1.838 2.063 -7.080 1.00 87.12 99 ARG A CA 1
ATOM 771 C C . ARG A 1 99 ? -2.406 2.260 -8.491 1.00 87.12 99 ARG A C 1
ATOM 773 O O . ARG A 1 99 ? -2.272 1.376 -9.336 1.00 87.12 99 ARG A O 1
ATOM 780 N N . HIS A 1 100 ? -3.022 3.409 -8.774 1.00 86.25 100 HIS A N 1
ATOM 781 C CA . HIS A 1 100 ? -3.501 3.722 -10.125 1.00 86.25 100 HIS A CA 1
ATOM 782 C C . HIS A 1 100 ? -2.359 3.949 -11.122 1.00 86.25 100 HIS A C 1
ATOM 784 O O . HIS A 1 100 ? -2.449 3.474 -12.255 1.00 86.25 100 HIS A O 1
ATOM 790 N N . GLN A 1 101 ? -1.289 4.635 -10.715 1.00 87.06 101 GLN A N 1
ATOM 791 C CA . GLN A 1 101 ? -0.121 4.868 -11.567 1.00 87.06 101 GLN A CA 1
ATOM 792 C C . GLN A 1 101 ? 0.599 3.563 -11.918 1.00 87.06 101 GLN A C 1
ATOM 794 O O . GLN A 1 101 ? 0.947 3.377 -13.081 1.00 87.06 101 GLN A O 1
ATOM 799 N N . VAL A 1 102 ? 0.710 2.607 -10.986 1.00 86.88 102 VAL A N 1
ATOM 800 C CA . VAL A 1 102 ? 1.258 1.270 -11.291 1.00 86.88 102 VAL A CA 1
ATOM 801 C C . VAL A 1 102 ? 0.498 0.610 -12.443 1.00 86.88 102 VAL A C 1
ATOM 803 O O . VAL A 1 102 ? 1.118 0.132 -13.392 1.00 86.88 102 VAL A O 1
ATOM 806 N N . LYS A 1 103 ? -0.844 0.641 -12.428 1.00 81.44 103 LYS A N 1
ATOM 807 C CA . LYS A 1 103 ? -1.651 0.079 -13.527 1.00 81.44 103 LYS A CA 1
ATOM 808 C C . LYS A 1 103 ? -1.351 0.744 -14.871 1.00 81.44 103 LYS A C 1
ATOM 810 O O . LYS A 1 103 ? -1.350 0.062 -15.890 1.00 81.44 103 LYS A O 1
ATOM 815 N N . GLN A 1 104 ? -1.126 2.057 -14.888 1.00 84.50 104 GLN A N 1
ATOM 816 C CA . GLN A 1 104 ? -0.795 2.788 -16.115 1.00 84.50 104 GLN A CA 1
ATOM 817 C C . GLN A 1 104 ? 0.595 2.411 -16.633 1.00 84.50 104 GLN A C 1
ATOM 819 O O . GLN A 1 104 ? 0.740 2.138 -17.821 1.00 84.50 104 GLN A O 1
ATOM 824 N N . ILE A 1 105 ? 1.585 2.326 -15.740 1.00 83.12 105 ILE A N 1
ATOM 825 C CA . ILE A 1 105 ? 2.967 1.967 -16.080 1.00 83.12 105 ILE A CA 1
ATOM 826 C C . ILE A 1 105 ? 3.037 0.551 -16.665 1.00 83.12 105 ILE A C 1
ATOM 828 O O . ILE A 1 105 ? 3.673 0.341 -17.693 1.00 83.12 105 ILE A O 1
ATOM 832 N N . VAL A 1 106 ? 2.344 -0.412 -16.051 1.00 76.69 106 VAL A N 1
ATOM 833 C CA . VAL A 1 106 ? 2.352 -1.813 -16.505 1.00 76.69 106 VAL A CA 1
ATOM 834 C C . VAL A 1 106 ? 1.580 -1.998 -17.819 1.00 76.69 106 VAL A C 1
ATOM 836 O O . VAL A 1 106 ? 1.974 -2.821 -18.638 1.00 76.69 106 VAL A O 1
ATOM 839 N N . ARG A 1 107 ? 0.506 -1.228 -18.060 1.00 72.81 107 ARG A N 1
ATOM 840 C CA . ARG A 1 107 ? -0.283 -1.291 -19.310 1.00 72.81 107 ARG A CA 1
ATOM 841 C C . ARG A 1 107 ? 0.379 -0.609 -20.508 1.00 72.81 107 ARG A C 1
ATOM 843 O O . ARG A 1 107 ? -0.008 -0.897 -21.632 1.00 72.81 107 ARG A O 1
ATOM 850 N N . ALA A 1 108 ? 1.308 0.316 -20.276 1.00 61.38 108 ALA A N 1
ATOM 851 C CA . ALA A 1 108 ? 2.035 1.026 -21.330 1.00 61.38 108 ALA A CA 1
ATOM 852 C C . ALA A 1 108 ? 3.248 0.242 -21.874 1.00 61.38 108 ALA A C 1
ATOM 854 O O . ALA A 1 108 ? 3.993 0.778 -22.695 1.00 61.38 108 ALA A O 1
ATOM 855 N N . ARG A 1 109 ? 3.464 -0.981 -21.377 1.00 55.97 109 ARG A N 1
ATOM 856 C CA . ARG A 1 109 ? 4.547 -1.886 -21.768 1.00 55.97 109 ARG A CA 1
ATOM 857 C C . ARG A 1 109 ? 4.212 -2.675 -23.032 1.00 55.97 109 ARG A C 1
ATOM 859 O O . ARG A 1 109 ? 3.018 -2.989 -23.235 1.00 55.97 109 ARG A O 1
#